Protein AF-A0A920IQQ5-F1 (afdb_monomer_lite)

Radius of gyration: 24.29 Å; chains: 1; bounding box: 47×30×98 Å

Secondary structure (DSSP, 8-state):
--SSSSSTTGGGS-----------EEPPPPPPP-----TT-EE-HHHHHHHHHHHHHHHTS----SS-EEEEEEHHHHHHHEE--EETTEEHHHHHHHHH-EEEEEEEEEEEEEETTEEEEEEEEEEEEEEETTT--EEEEETTB-EEEE-SS-STTS--EEEEEE-SHHHHHHHHHHHT-

Structure (mmCIF, N/CA/C/O backbone):
data_AF-A0A920IQQ5-F1
#
_entry.id   AF-A0A920IQQ5-F1
#
loop_
_atom_site.group_PDB
_atom_site.id
_atom_site.type_symbol
_atom_site.label_atom_id
_atom_site.label_alt_id
_atom_site.label_comp_id
_atom_site.label_asym_id
_atom_site.label_entity_id
_atom_site.label_seq_id
_atom_site.pdbx_PDB_ins_code
_atom_site.Cartn_x
_atom_site.Cartn_y
_atom_site.Cartn_z
_atom_site.occupancy
_atom_site.B_iso_or_equiv
_atom_site.auth_seq_id
_atom_site.auth_comp_id
_atom_site.auth_asym_id
_atom_site.auth_atom_id
_atom_site.pdbx_PDB_model_num
ATOM 1 N N . MET A 1 1 ? 26.901 -12.814 -69.564 1.00 45.19 1 MET A N 1
ATOM 2 C CA . MET A 1 1 ? 26.323 -13.239 -68.270 1.00 45.19 1 MET A CA 1
ATOM 3 C C . MET A 1 1 ? 27.306 -12.912 -67.139 1.00 45.19 1 MET A C 1
ATOM 5 O O . MET A 1 1 ? 28.022 -13.789 -66.690 1.00 45.19 1 MET A O 1
ATOM 9 N N . LYS A 1 2 ? 27.453 -11.632 -66.760 1.00 47.38 2 LYS A N 1
ATOM 10 C CA . LYS A 1 2 ? 28.416 -11.199 -65.716 1.00 47.38 2 LYS A CA 1
ATOM 11 C C . LYS A 1 2 ? 27.975 -9.972 -64.898 1.00 47.38 2 LYS A C 1
ATOM 13 O O . LYS A 1 2 ? 28.731 -9.512 -64.056 1.00 47.38 2 LYS A O 1
ATOM 18 N N . TYR A 1 3 ? 26.750 -9.480 -65.097 1.00 50.88 3 TYR A N 1
ATOM 19 C CA . TYR A 1 3 ? 26.236 -8.276 -64.422 1.00 50.88 3 TYR A CA 1
ATOM 20 C C . TYR A 1 3 ? 25.035 -8.537 -63.499 1.00 50.88 3 TYR A C 1
ATOM 22 O O . TYR A 1 3 ? 24.419 -7.598 -63.021 1.00 50.88 3 TYR A O 1
ATOM 30 N N . PHE A 1 4 ? 24.717 -9.803 -63.208 1.00 46.81 4 PHE A N 1
ATOM 31 C CA . PHE A 1 4 ? 23.560 -10.177 -62.379 1.00 46.81 4 PHE A CA 1
ATOM 32 C C . PHE A 1 4 ? 23.920 -10.667 -60.967 1.00 46.81 4 PHE A C 1
ATOM 34 O O . PHE A 1 4 ? 23.079 -11.239 -60.288 1.00 46.81 4 PHE A O 1
ATOM 41 N N . ILE A 1 5 ? 25.161 -10.455 -60.512 1.00 49.09 5 ILE A N 1
ATOM 42 C CA . ILE A 1 5 ? 25.615 -10.900 -59.177 1.00 49.09 5 ILE A CA 1
ATOM 43 C C . ILE A 1 5 ? 25.827 -9.720 -58.210 1.00 49.09 5 ILE A C 1
ATOM 45 O O . ILE A 1 5 ? 25.828 -9.911 -57.000 1.00 49.09 5 ILE A O 1
ATOM 49 N N . PHE A 1 6 ? 25.900 -8.477 -58.699 1.00 45.66 6 PHE A N 1
ATOM 50 C CA . PHE A 1 6 ? 26.182 -7.319 -57.836 1.00 45.66 6 PHE A CA 1
ATOM 51 C C . PHE A 1 6 ? 24.955 -6.660 -57.189 1.00 45.66 6 PHE A C 1
ATOM 53 O O . PHE A 1 6 ? 25.113 -5.910 -56.233 1.00 45.66 6 PHE A O 1
ATOM 60 N N . ILE A 1 7 ? 23.733 -6.956 -57.646 1.00 50.22 7 ILE A N 1
ATOM 61 C CA . ILE A 1 7 ? 22.515 -6.334 -57.088 1.00 50.22 7 ILE A CA 1
ATOM 62 C C . ILE A 1 7 ? 22.005 -7.093 -55.848 1.00 50.22 7 ILE A C 1
ATOM 64 O O . ILE A 1 7 ? 21.353 -6.505 -54.993 1.00 50.22 7 ILE A O 1
ATOM 68 N N . SER A 1 8 ? 22.374 -8.368 -55.672 1.00 47.28 8 SER A N 1
ATOM 69 C CA . SER A 1 8 ? 21.920 -9.174 -54.526 1.00 47.28 8 SER A CA 1
ATOM 70 C C . SER A 1 8 ? 22.650 -8.872 -53.209 1.00 47.28 8 SER A C 1
ATOM 72 O O . SER A 1 8 ? 22.178 -9.293 -52.159 1.00 47.28 8 SER A O 1
ATOM 74 N N . ILE A 1 9 ? 23.788 -8.168 -53.240 1.00 50.62 9 ILE A N 1
ATOM 75 C CA . ILE A 1 9 ? 24.597 -7.889 -52.036 1.00 50.62 9 ILE A CA 1
ATOM 76 C C . ILE A 1 9 ? 24.154 -6.582 -51.353 1.00 50.62 9 ILE A C 1
ATOM 78 O O . ILE A 1 9 ? 24.315 -6.426 -50.148 1.00 50.62 9 ILE A O 1
ATOM 82 N N . ILE A 1 10 ? 23.522 -5.661 -52.089 1.00 50.34 10 ILE A N 1
ATOM 83 C CA . ILE A 1 10 ? 23.121 -4.345 -51.561 1.00 50.34 10 ILE A CA 1
ATOM 84 C C . ILE A 1 10 ? 21.809 -4.418 -50.754 1.00 50.34 10 ILE A C 1
ATOM 86 O O . ILE A 1 10 ? 21.580 -3.586 -49.882 1.00 50.34 10 ILE A O 1
ATOM 90 N N . PHE A 1 11 ? 20.981 -5.448 -50.958 1.00 46.31 11 PHE A N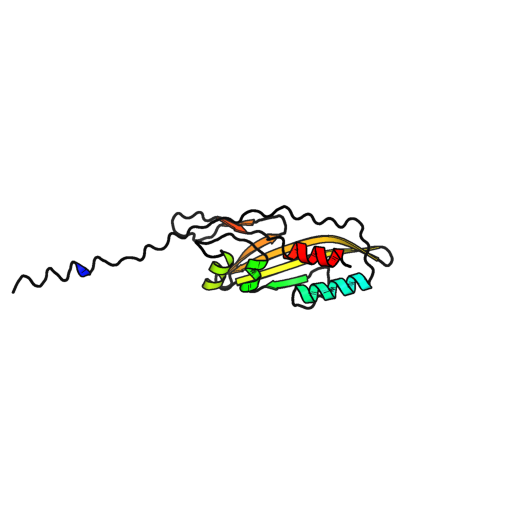 1
ATOM 91 C CA . PHE A 1 11 ? 19.718 -5.619 -50.223 1.00 46.31 11 PHE A CA 1
ATOM 92 C C . PHE A 1 11 ? 19.854 -6.273 -48.837 1.00 46.31 11 PHE A C 1
ATOM 94 O O . PHE A 1 11 ? 18.874 -6.312 -48.102 1.00 46.31 11 PHE A O 1
ATOM 101 N N . PHE A 1 12 ? 21.045 -6.741 -48.442 1.00 46.53 12 PHE A N 1
ATOM 102 C CA . PHE A 1 12 ? 21.274 -7.323 -47.108 1.00 46.53 12 PHE A CA 1
ATOM 103 C C . PHE A 1 12 ? 21.774 -6.322 -46.054 1.00 46.53 12 PHE A C 1
ATOM 105 O O . PHE A 1 12 ? 21.938 -6.702 -44.901 1.00 46.53 12 PHE A O 1
ATOM 112 N N . LEU A 1 13 ? 22.002 -5.053 -46.414 1.00 46.72 13 LEU A N 1
ATOM 113 C CA . LEU A 1 13 ? 22.558 -4.043 -45.497 1.00 46.72 13 LEU A CA 1
ATOM 114 C C . LEU A 1 13 ? 21.532 -3.027 -44.981 1.00 46.72 13 LEU A C 1
ATOM 116 O O . LEU A 1 13 ? 21.903 -2.063 -44.321 1.00 46.72 13 LEU A O 1
ATOM 120 N N . ILE A 1 14 ? 20.245 -3.247 -45.251 1.00 48.59 14 ILE A N 1
ATOM 121 C CA . ILE A 1 14 ? 19.155 -2.478 -44.642 1.00 48.59 14 ILE A CA 1
ATOM 122 C C . ILE A 1 14 ? 18.324 -3.426 -43.777 1.00 48.59 14 ILE A C 1
ATOM 124 O O . ILE A 1 14 ? 17.107 -3.523 -43.919 1.00 48.59 14 ILE A O 1
ATOM 128 N N . SER A 1 15 ? 18.967 -4.141 -42.849 1.00 40.41 15 SER A N 1
ATOM 129 C CA . SER A 1 15 ? 18.275 -4.323 -41.580 1.00 40.41 15 SER A CA 1
ATOM 130 C C . SER A 1 15 ? 18.264 -2.936 -40.947 1.00 40.41 15 SER A C 1
ATOM 132 O O . SER A 1 15 ? 19.255 -2.501 -40.366 1.00 40.41 15 SER A O 1
ATOM 134 N N . CYS A 1 16 ? 17.157 -2.207 -41.098 1.00 48.81 16 CYS A N 1
ATOM 135 C CA . CYS A 1 16 ? 16.750 -1.326 -40.015 1.00 48.81 16 CYS A CA 1
ATOM 136 C C . CYS A 1 16 ? 16.648 -2.247 -38.796 1.00 48.81 16 CYS A C 1
ATOM 138 O O . CYS A 1 16 ? 15.612 -2.874 -38.582 1.00 48.81 16 CYS A O 1
ATOM 140 N N . GLU A 1 17 ? 17.744 -2.402 -38.048 1.00 45.78 17 GLU A N 1
ATOM 141 C CA . GLU A 1 17 ? 17.613 -2.636 -36.622 1.00 45.78 17 GLU A CA 1
ATOM 142 C C . GLU A 1 17 ? 16.684 -1.513 -36.184 1.00 45.78 17 GLU A C 1
ATOM 144 O O . GLU A 1 17 ? 16.999 -0.333 -36.361 1.00 45.78 17 GLU A O 1
ATOM 149 N N . VAL A 1 18 ? 15.455 -1.879 -35.811 1.00 46.44 18 VAL A N 1
ATOM 150 C CA . VAL A 1 18 ? 14.558 -0.953 -35.133 1.00 46.44 18 VAL A CA 1
ATOM 151 C C . VAL A 1 18 ? 15.404 -0.471 -33.979 1.00 46.44 18 VAL A C 1
ATOM 153 O O . VAL A 1 18 ? 15.749 -1.295 -33.137 1.00 46.44 18 VAL A O 1
ATOM 156 N N . GLU A 1 19 ? 15.849 0.786 -34.045 1.00 48.12 19 GLU A N 1
ATOM 157 C CA . GLU A 1 19 ? 16.674 1.401 -33.016 1.00 48.12 19 GLU A CA 1
ATOM 158 C C . GLU A 1 19 ? 16.010 1.019 -31.701 1.00 48.12 19 GLU A C 1
ATOM 160 O O . GLU A 1 19 ? 14.858 1.406 -31.482 1.00 48.12 19 GLU A O 1
ATOM 165 N N . GLU A 1 20 ? 16.648 0.125 -30.926 1.00 50.66 20 GLU A N 1
ATOM 166 C CA . GLU A 1 20 ? 16.098 -0.322 -29.652 1.00 50.66 20 GLU A CA 1
ATOM 167 C C . GLU A 1 20 ? 15.814 0.968 -28.912 1.00 50.66 20 GLU A C 1
ATOM 169 O O . GLU A 1 20 ? 16.746 1.731 -28.640 1.00 50.66 20 GLU A O 1
ATOM 174 N N . SER A 1 21 ? 14.528 1.283 -28.723 1.00 56.12 21 SER A N 1
ATOM 175 C CA . SER A 1 21 ? 14.128 2.558 -28.149 1.00 56.12 21 SER A CA 1
ATOM 176 C C . SER A 1 21 ? 14.930 2.688 -26.872 1.00 56.12 21 SER A C 1
ATOM 178 O O . SER A 1 21 ? 14.771 1.836 -25.993 1.00 56.12 21 SER A O 1
ATOM 180 N N . LYS A 1 22 ? 15.851 3.659 -26.806 1.00 66.19 22 LYS A N 1
ATOM 181 C CA . LYS A 1 22 ? 16.682 3.851 -25.619 1.00 66.19 22 LYS A CA 1
ATOM 182 C C . LYS A 1 22 ? 15.711 3.947 -24.460 1.00 66.19 22 LYS A C 1
ATOM 184 O O . LYS A 1 22 ? 14.941 4.896 -24.402 1.00 66.19 22 LYS A O 1
ATOM 189 N N . ASN A 1 23 ? 15.662 2.915 -23.629 1.00 72.19 23 ASN A N 1
ATOM 190 C CA . ASN A 1 23 ? 14.710 2.843 -22.539 1.00 72.19 23 ASN A CA 1
ATOM 191 C C . ASN A 1 23 ? 15.101 3.945 -21.559 1.00 72.19 23 ASN A C 1
ATOM 193 O O . ASN A 1 23 ? 16.104 3.817 -20.866 1.00 72.19 23 ASN A O 1
ATOM 197 N N . VAL A 1 24 ? 14.360 5.053 -21.568 1.00 83.88 24 VAL A N 1
ATOM 198 C CA . VAL A 1 24 ? 14.630 6.205 -20.713 1.00 83.88 24 VAL A CA 1
ATOM 199 C C . VAL A 1 24 ? 13.757 6.098 -19.480 1.00 83.88 24 VAL A C 1
ATOM 201 O O . VAL A 1 24 ? 12.528 6.187 -19.547 1.00 83.88 24 VAL A O 1
ATOM 204 N N . TYR A 1 25 ? 14.403 5.946 -18.332 1.00 87.69 25 TYR A N 1
ATOM 205 C CA . TYR A 1 25 ? 13.722 6.005 -17.054 1.00 87.69 25 TYR A CA 1
ATOM 206 C C . TYR A 1 25 ? 13.506 7.452 -16.588 1.00 87.69 25 TYR A C 1
ATOM 208 O O . TYR A 1 25 ? 14.424 8.272 -16.585 1.00 87.69 25 TYR A O 1
ATOM 216 N N . LEU A 1 26 ? 12.286 7.747 -16.136 1.00 90.56 26 LEU A N 1
ATOM 217 C CA . LEU A 1 26 ? 11.921 9.017 -15.513 1.00 90.56 26 LEU A CA 1
ATOM 218 C C . LEU A 1 26 ? 11.501 8.778 -14.066 1.00 90.56 26 LEU A C 1
ATOM 220 O O . LEU A 1 26 ? 10.549 8.043 -13.806 1.00 90.56 26 LEU A O 1
ATOM 224 N N . GLU A 1 27 ? 12.187 9.427 -13.128 1.00 91.69 27 GLU A N 1
ATOM 225 C CA . GLU A 1 27 ? 11.886 9.305 -11.702 1.00 91.69 27 GLU A CA 1
ATOM 226 C C . GLU A 1 27 ? 10.506 9.874 -11.331 1.00 91.69 27 GLU A C 1
ATOM 228 O O . GLU A 1 27 ? 10.066 10.883 -11.897 1.00 91.69 27 GLU A O 1
ATOM 233 N N . PRO A 1 28 ? 9.817 9.263 -10.347 1.00 93.62 28 PRO A N 1
ATOM 234 C CA . PRO A 1 28 ? 8.570 9.798 -9.829 1.00 93.62 28 PRO A CA 1
ATOM 235 C C . PRO A 1 28 ? 8.804 11.123 -9.104 1.00 93.62 28 PRO A C 1
ATOM 237 O O . PRO A 1 28 ? 9.828 11.343 -8.453 1.00 93.62 28 PRO A O 1
ATOM 240 N N . LYS A 1 29 ? 7.801 12.001 -9.140 1.00 89.56 29 LYS A N 1
ATOM 241 C CA . LYS A 1 29 ? 7.813 13.214 -8.317 1.00 89.56 29 LYS A CA 1
ATOM 242 C C . LYS A 1 29 ? 7.411 12.852 -6.895 1.00 89.56 29 LYS A C 1
ATOM 244 O O . LYS A 1 29 ? 6.367 12.239 -6.684 1.00 89.56 29 LYS A O 1
ATOM 249 N N . ALA A 1 30 ? 8.219 13.266 -5.922 1.00 82.31 30 ALA A N 1
ATOM 250 C CA . ALA A 1 30 ? 7.895 13.047 -4.521 1.00 82.31 30 ALA A CA 1
ATOM 251 C C . ALA A 1 30 ? 6.541 13.702 -4.175 1.00 82.31 30 ALA A C 1
ATOM 253 O O . ALA A 1 30 ? 6.360 14.896 -4.438 1.00 82.31 30 ALA A O 1
ATOM 254 N N . PRO A 1 31 ? 5.587 12.953 -3.601 1.00 79.81 31 PRO A N 1
ATOM 255 C CA . PRO A 1 31 ? 4.332 13.517 -3.145 1.00 79.81 31 PRO A CA 1
ATOM 256 C C . PRO A 1 31 ? 4.582 14.386 -1.908 1.00 79.81 31 PRO A C 1
ATOM 258 O O . PRO A 1 31 ? 5.612 14.240 -1.238 1.00 79.81 31 PRO A O 1
ATOM 261 N N . PRO A 1 32 ? 3.634 15.272 -1.561 1.00 83.94 32 PRO A N 1
ATOM 262 C CA . PRO A 1 32 ? 3.696 15.985 -0.294 1.00 83.94 32 PRO A CA 1
ATOM 263 C C . PRO A 1 32 ? 3.780 14.996 0.873 1.00 83.94 32 PRO A C 1
ATOM 265 O O . PRO A 1 32 ? 3.201 13.907 0.827 1.00 83.94 32 PRO A O 1
ATOM 268 N N . PHE A 1 33 ? 4.495 15.395 1.926 1.00 86.19 33 PHE A N 1
ATOM 269 C CA . PHE A 1 33 ? 4.579 14.618 3.158 1.00 86.19 33 PHE A CA 1
ATOM 270 C C . PHE A 1 33 ? 3.170 14.347 3.697 1.00 86.19 33 PHE A C 1
ATOM 272 O O . PHE A 1 33 ? 2.380 15.272 3.889 1.00 86.19 33 PHE A O 1
ATOM 279 N N . PHE A 1 34 ? 2.855 13.078 3.934 1.00 86.88 34 PHE A N 1
ATOM 280 C CA . PHE A 1 34 ? 1.582 12.674 4.502 1.00 86.88 34 PHE A CA 1
ATOM 281 C C . PHE A 1 34 ? 1.623 12.811 6.019 1.00 86.88 34 PHE A C 1
ATOM 283 O O . PHE A 1 34 ? 2.265 12.012 6.704 1.00 86.88 34 PHE A O 1
ATOM 290 N N . ASP A 1 35 ? 0.931 13.815 6.546 1.00 83.38 35 ASP A N 1
ATOM 291 C CA . ASP A 1 35 ? 0.811 14.003 7.985 1.00 83.38 35 ASP A CA 1
ATOM 292 C C . ASP A 1 35 ? -0.422 13.275 8.533 1.00 83.38 35 ASP A C 1
ATOM 294 O O . ASP A 1 35 ? -1.565 13.556 8.165 1.00 83.38 35 ASP A O 1
ATOM 298 N N . TYR A 1 36 ? -0.183 12.320 9.427 1.00 74.38 36 TYR A N 1
ATOM 299 C CA . TYR A 1 36 ? -1.229 11.570 10.106 1.00 74.38 36 TYR A CA 1
ATOM 300 C C . TYR A 1 36 ? -1.439 12.165 11.502 1.00 74.38 36 TYR A C 1
ATOM 302 O O . TYR A 1 36 ? -0.844 11.711 12.480 1.00 74.38 36 TYR A O 1
ATOM 310 N N . VAL A 1 37 ? -2.290 13.187 11.617 1.00 66.81 37 VAL A N 1
ATOM 311 C CA . VAL A 1 37 ? -2.626 13.782 12.922 1.00 66.81 37 VAL A CA 1
ATOM 312 C C . VAL A 1 37 ? -4.027 13.369 13.354 1.00 66.81 37 VAL A C 1
ATOM 314 O O . VAL A 1 37 ? -5.023 13.898 12.874 1.00 66.81 37 VAL A O 1
ATOM 317 N N . GLN A 1 38 ? -4.101 12.463 14.332 1.00 66.69 38 GLN A N 1
ATOM 318 C CA . GLN A 1 38 ? -5.329 12.135 15.070 1.00 66.69 38 GLN A CA 1
ATOM 319 C C . GLN A 1 38 ? -5.079 12.122 16.580 1.00 66.69 38 GLN A C 1
ATOM 321 O O . GLN A 1 38 ? -5.279 11.121 17.267 1.00 66.69 38 GLN A O 1
ATOM 326 N N . LYS A 1 39 ? -4.580 13.235 17.124 1.00 66.75 39 LYS A N 1
ATOM 327 C CA . LYS A 1 39 ? -4.212 13.291 18.544 1.00 66.75 39 LYS A CA 1
ATOM 328 C C . LYS A 1 39 ? -5.438 13.097 19.441 1.00 66.75 39 LYS A C 1
ATOM 330 O O . LYS A 1 39 ? -6.379 13.882 19.395 1.00 66.75 39 LYS A O 1
ATOM 335 N N . ASN A 1 40 ? -5.367 12.079 20.300 1.00 70.38 40 ASN A N 1
ATOM 336 C CA . ASN A 1 40 ? -6.295 11.806 21.402 1.00 70.38 40 ASN A CA 1
ATOM 337 C C . ASN A 1 40 ? -7.762 11.545 21.008 1.00 70.38 40 ASN A C 1
ATOM 339 O O . ASN A 1 40 ? -8.633 11.606 21.880 1.00 70.38 40 ASN A O 1
ATOM 343 N N . LYS A 1 41 ? -8.060 11.225 19.738 1.00 86.50 41 LYS A N 1
ATOM 344 C CA . LYS A 1 41 ? -9.414 10.787 19.366 1.00 86.50 41 LYS A CA 1
ATOM 345 C C . LYS A 1 41 ? -9.682 9.421 20.008 1.00 86.50 41 LYS A C 1
ATOM 347 O O . LYS A 1 41 ? -8.864 8.504 19.926 1.00 86.50 41 LYS A O 1
ATOM 352 N N . ARG A 1 42 ? -10.815 9.323 20.703 1.00 90.31 42 ARG A N 1
ATOM 353 C CA . ARG A 1 42 ? -11.279 8.111 21.384 1.00 90.31 42 ARG A CA 1
ATOM 354 C C . ARG A 1 42 ? -12.377 7.477 20.549 1.00 90.31 42 ARG A C 1
ATOM 356 O O . ARG A 1 42 ? -13.294 8.169 20.124 1.00 90.31 42 ARG A O 1
ATOM 363 N N . TYR A 1 43 ? -12.280 6.173 20.359 1.00 91.50 43 TYR A N 1
ATOM 364 C CA . TYR A 1 43 ? -13.204 5.380 19.565 1.00 91.50 43 TYR A CA 1
ATOM 365 C C . TYR A 1 43 ? -13.927 4.389 20.469 1.00 91.50 43 TYR A C 1
ATOM 367 O O . TYR A 1 43 ? -13.297 3.734 21.302 1.00 91.50 43 TYR A O 1
ATOM 375 N N . THR A 1 44 ? -15.242 4.269 20.314 1.00 94.81 44 THR A N 1
ATOM 376 C CA . THR A 1 44 ? -16.014 3.224 20.994 1.00 94.81 44 THR A CA 1
ATOM 377 C C . THR A 1 44 ? -15.752 1.871 20.331 1.00 94.81 44 THR A C 1
ATOM 379 O O . THR A 1 44 ? -15.141 1.793 19.262 1.00 94.81 44 THR A O 1
ATOM 382 N N . LYS A 1 45 ? -16.231 0.783 20.941 1.00 93.44 45 LYS A N 1
ATOM 383 C CA . LYS A 1 45 ? -16.194 -0.539 20.304 1.00 93.44 45 LYS A CA 1
ATOM 384 C C . LYS A 1 45 ? -16.934 -0.543 18.958 1.00 93.44 45 LYS A C 1
ATOM 386 O O . LYS A 1 45 ? -16.380 -1.034 17.982 1.00 93.44 45 LYS A O 1
ATOM 391 N N . ASP A 1 46 ? -18.103 0.091 18.890 1.00 94.94 46 ASP A N 1
ATOM 392 C CA . ASP A 1 46 ? -18.892 0.189 17.656 1.00 94.94 46 ASP A CA 1
ATOM 393 C C . ASP A 1 46 ? -18.135 0.959 16.562 1.00 94.94 46 ASP A C 1
ATOM 395 O O . ASP A 1 46 ? -18.119 0.535 15.410 1.00 94.94 46 ASP A O 1
ATOM 399 N N . SER A 1 47 ? -17.417 2.037 16.909 1.00 94.50 47 SER A N 1
ATOM 400 C CA . SER A 1 47 ? -16.541 2.739 15.957 1.00 94.50 47 SER A CA 1
ATOM 401 C C . SER A 1 47 ? -15.410 1.840 15.444 1.00 94.50 47 SER A C 1
ATOM 403 O O . SER A 1 47 ? -15.047 1.919 14.272 1.00 94.50 47 SER A O 1
ATOM 405 N N . ILE A 1 48 ? -14.846 0.972 16.292 1.00 94.31 48 ILE A N 1
ATOM 406 C CA . ILE A 1 48 ? -13.819 0.002 15.881 1.00 94.31 48 ILE A CA 1
ATOM 407 C C . ILE A 1 48 ? -14.399 -1.071 14.953 1.00 94.31 48 ILE A C 1
ATOM 409 O O . ILE A 1 48 ? -13.750 -1.442 13.972 1.00 94.31 48 ILE A O 1
ATOM 413 N N . ASP A 1 49 ? -15.611 -1.548 15.214 1.00 94.94 49 ASP A N 1
ATOM 414 C CA . ASP A 1 49 ? -16.273 -2.522 14.347 1.00 94.94 49 ASP A CA 1
ATOM 415 C C . ASP A 1 49 ? -16.666 -1.882 12.998 1.00 94.94 49 ASP A C 1
ATOM 417 O O . ASP A 1 49 ? -16.404 -2.458 11.939 1.00 94.94 49 ASP A O 1
ATOM 421 N N . ASN A 1 50 ? -17.135 -0.630 13.004 1.00 96.06 50 ASN A N 1
ATOM 422 C CA . ASN A 1 50 ? -17.368 0.162 11.791 1.00 96.06 50 ASN A CA 1
ATOM 423 C C . ASN A 1 50 ? -16.076 0.424 11.004 1.00 96.06 50 ASN A C 1
ATOM 425 O O . ASN A 1 50 ? -16.080 0.393 9.771 1.00 96.06 50 ASN A O 1
ATOM 429 N N . LEU A 1 51 ? -14.950 0.665 11.685 1.00 95.19 51 LEU A N 1
ATOM 430 C CA . LEU A 1 51 ? -13.643 0.805 11.040 1.00 95.19 51 LEU A CA 1
ATOM 431 C C . LEU A 1 51 ? -13.275 -0.471 10.282 1.00 95.19 51 LEU A C 1
ATOM 433 O O . LEU A 1 51 ? -12.894 -0.398 9.117 1.00 95.19 51 LEU A O 1
ATOM 437 N N . LYS A 1 52 ? -13.415 -1.639 10.917 1.00 96.00 52 LYS A N 1
ATOM 438 C CA . LYS A 1 52 ? -13.138 -2.936 10.285 1.00 96.00 52 LYS A CA 1
ATOM 439 C C . LYS A 1 52 ? -14.001 -3.169 9.047 1.00 96.00 52 LYS A C 1
ATOM 441 O O . LYS A 1 52 ? -13.473 -3.573 8.013 1.00 96.00 52 LYS A O 1
ATOM 446 N N . GLN A 1 53 ? -15.297 -2.864 9.116 1.00 97.06 53 GLN A N 1
ATOM 447 C CA . GLN A 1 53 ? -16.203 -2.989 7.968 1.00 97.06 53 GLN A CA 1
ATOM 448 C C . GLN A 1 53 ? -15.797 -2.062 6.814 1.00 97.06 53 GLN A C 1
ATOM 450 O O . GLN A 1 53 ? -15.625 -2.521 5.686 1.00 97.06 53 GLN A O 1
ATOM 455 N N . ASN A 1 54 ? -15.558 -0.777 7.094 1.00 97.19 54 ASN A N 1
ATOM 456 C CA . ASN A 1 54 ? -15.140 0.188 6.073 1.00 97.19 54 ASN A CA 1
ATOM 457 C C . ASN A 1 54 ? -13.780 -0.161 5.453 1.00 97.19 54 ASN A C 1
ATOM 459 O O . ASN A 1 54 ? -13.597 -0.022 4.244 1.00 97.19 54 ASN A O 1
ATOM 463 N N . LEU A 1 55 ? -12.828 -0.647 6.256 1.00 96.31 55 LEU A N 1
ATOM 464 C CA . LEU A 1 55 ? -11.553 -1.149 5.745 1.00 96.31 55 LEU A CA 1
ATOM 465 C C . LEU A 1 55 ? -11.748 -2.400 4.889 1.00 96.31 55 LEU A C 1
ATOM 467 O O . LEU A 1 55 ? -11.096 -2.516 3.857 1.00 96.31 55 LEU A O 1
ATOM 471 N N . SER A 1 56 ? -12.664 -3.293 5.264 1.00 96.75 56 SER A N 1
ATOM 472 C CA . SER A 1 56 ? -12.941 -4.492 4.470 1.00 96.75 56 SER A CA 1
ATOM 473 C C . SER A 1 56 ? -13.461 -4.139 3.077 1.00 96.75 56 SER A C 1
ATOM 475 O O . SER A 1 56 ? -13.008 -4.695 2.079 1.00 96.75 56 SER A O 1
ATOM 477 N N . ILE A 1 57 ? -14.353 -3.146 3.001 1.00 96.56 57 ILE A N 1
ATOM 478 C CA . ILE A 1 57 ? -14.876 -2.610 1.737 1.00 96.56 57 ILE A CA 1
ATOM 479 C C . ILE A 1 57 ? -13.759 -1.937 0.931 1.00 96.56 57 ILE A C 1
ATOM 481 O O . ILE A 1 57 ? -13.600 -2.222 -0.254 1.00 96.56 57 ILE A O 1
ATOM 485 N N . LEU A 1 58 ? -12.964 -1.067 1.565 1.00 94.81 58 LEU A N 1
ATOM 486 C CA . LEU A 1 58 ? -11.871 -0.344 0.906 1.00 94.81 58 LEU A CA 1
ATOM 487 C C . LEU A 1 58 ? -10.821 -1.289 0.306 1.00 94.81 58 LEU A C 1
ATOM 489 O O . LEU A 1 58 ? -10.310 -1.026 -0.782 1.00 94.81 58 LEU A O 1
ATOM 493 N N . LEU A 1 59 ? -10.469 -2.347 1.036 1.00 93.69 59 LEU A N 1
ATOM 494 C CA . LEU A 1 59 ? -9.412 -3.284 0.658 1.00 93.69 59 LEU A CA 1
ATOM 495 C C . LEU A 1 59 ? -9.932 -4.444 -0.201 1.00 93.69 59 LEU A C 1
ATOM 497 O O . LEU A 1 59 ? -9.133 -5.127 -0.836 1.00 93.69 59 LEU A O 1
ATOM 501 N N . GLY A 1 60 ? -11.250 -4.663 -0.240 1.00 93.06 60 GLY A N 1
ATOM 502 C CA . GLY A 1 60 ? -11.861 -5.805 -0.921 1.00 93.06 60 GLY A CA 1
ATOM 503 C C . GLY A 1 60 ? -11.522 -7.150 -0.270 1.00 93.06 60 GLY A C 1
ATOM 504 O O . GLY A 1 60 ? -11.507 -8.167 -0.956 1.00 93.06 60 GLY A O 1
ATOM 505 N N . ALA A 1 61 ? -11.213 -7.155 1.029 1.00 92.38 61 ALA A N 1
ATOM 506 C CA . ALA A 1 61 ? -10.837 -8.337 1.800 1.00 92.38 61 ALA A CA 1
ATOM 507 C C . ALA A 1 61 ? -11.312 -8.203 3.248 1.00 92.38 61 ALA A C 1
ATOM 509 O O . ALA A 1 61 ? -11.379 -7.097 3.774 1.00 92.38 61 ALA A O 1
ATOM 510 N N . GLU A 1 62 ? -11.629 -9.314 3.908 1.00 94.38 62 GLU A N 1
ATOM 511 C CA . GLU A 1 62 ? -12.125 -9.288 5.285 1.00 94.38 62 GLU A CA 1
ATOM 512 C C . GLU A 1 62 ? -11.062 -8.776 6.273 1.00 94.38 62 GLU A C 1
ATOM 514 O O . GLU A 1 62 ? -9.952 -9.304 6.359 1.00 94.38 62 GLU A O 1
ATOM 519 N N . VAL A 1 63 ? -11.420 -7.759 7.061 1.00 94.69 63 VAL A N 1
ATOM 520 C CA . VAL A 1 63 ? -10.579 -7.190 8.121 1.00 94.69 63 VAL A CA 1
ATOM 521 C C . VAL A 1 63 ? -11.150 -7.563 9.485 1.00 94.69 63 VAL A C 1
ATOM 523 O O . VAL A 1 63 ? -12.037 -6.902 10.019 1.00 94.69 63 VAL A O 1
ATOM 526 N N . THR A 1 64 ? -10.601 -8.608 10.098 1.00 91.06 64 THR A N 1
ATOM 527 C CA . THR A 1 64 ? -11.006 -9.059 11.443 1.00 91.06 64 THR A CA 1
ATOM 528 C C . THR A 1 64 ? -10.158 -8.434 12.555 1.00 91.06 64 THR A C 1
ATOM 530 O O . THR A 1 64 ? -10.647 -8.174 13.664 1.00 91.06 64 THR A O 1
ATOM 533 N N . ASN A 1 65 ? -8.893 -8.134 12.250 1.00 89.94 65 ASN A N 1
ATOM 534 C CA . ASN A 1 65 ? -7.895 -7.598 13.168 1.00 89.94 65 ASN A CA 1
ATOM 535 C C . ASN A 1 65 ? -7.276 -6.314 12.602 1.00 89.94 65 ASN A C 1
ATOM 537 O O . ASN A 1 65 ? -6.912 -6.256 11.437 1.00 89.94 65 ASN A O 1
ATOM 541 N N . LEU A 1 66 ? -7.129 -5.291 13.445 1.00 91.25 66 LEU A N 1
ATOM 542 C CA . LEU A 1 66 ? -6.533 -4.005 13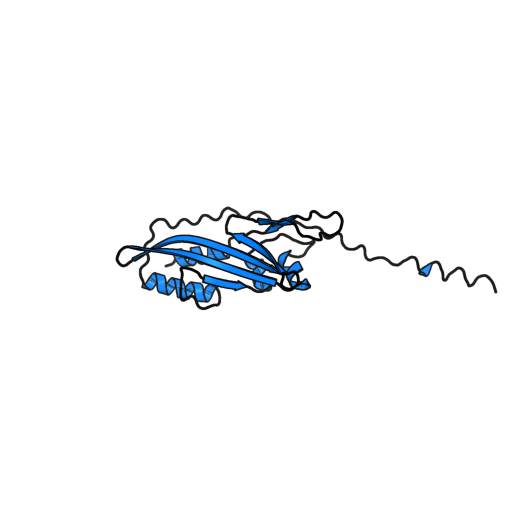.070 1.00 91.25 66 LEU A CA 1
ATOM 543 C C . LEU A 1 66 ? -5.033 -3.913 13.399 1.00 91.25 66 LEU A C 1
ATOM 545 O O . LEU A 1 66 ? -4.365 -2.980 12.963 1.00 91.25 66 LEU A O 1
ATOM 549 N N . ARG A 1 67 ? -4.481 -4.847 14.185 1.00 90.62 67 ARG A N 1
ATOM 550 C CA . ARG A 1 67 ? -3.053 -4.815 14.550 1.00 90.62 67 ARG A CA 1
ATOM 551 C C . ARG A 1 67 ? -2.142 -5.086 13.359 1.00 90.62 67 ARG A C 1
ATOM 553 O O . ARG A 1 67 ? -1.070 -4.498 13.287 1.00 90.62 67 ARG A O 1
ATOM 560 N N . GLU A 1 68 ? -2.582 -5.958 12.461 1.00 91.62 68 GLU A N 1
ATOM 561 C CA . GLU A 1 68 ? -1.902 -6.255 11.209 1.00 91.62 68 GLU A CA 1
ATOM 562 C C . GLU A 1 68 ? -2.946 -6.652 10.169 1.00 91.62 68 GLU A C 1
ATOM 564 O O . GLU A 1 68 ? -3.661 -7.641 10.334 1.00 91.62 68 GLU A O 1
ATOM 569 N N . ILE A 1 69 ? -3.042 -5.851 9.113 1.00 94.62 69 ILE A N 1
ATOM 570 C CA . ILE A 1 69 ? -3.876 -6.117 7.945 1.00 94.62 69 ILE A CA 1
ATOM 571 C C . ILE A 1 69 ? -2.933 -6.292 6.771 1.00 94.62 69 ILE A C 1
ATOM 573 O O . ILE A 1 69 ? -2.161 -5.384 6.461 1.00 94.62 69 ILE A O 1
ATOM 577 N N . LYS A 1 70 ? -3.007 -7.446 6.118 1.00 95.25 70 LYS A N 1
ATOM 578 C CA . LYS A 1 70 ? -2.170 -7.789 4.976 1.00 95.25 70 LYS A CA 1
ATOM 579 C C . LYS A 1 70 ? -3.045 -8.024 3.752 1.00 95.25 70 LYS A C 1
ATOM 581 O O . LYS A 1 70 ? -3.951 -8.849 3.803 1.00 95.25 70 LYS A O 1
ATOM 586 N N . ILE A 1 71 ? -2.761 -7.313 2.667 1.00 95.19 71 ILE A N 1
ATOM 587 C CA . ILE A 1 71 ? -3.498 -7.412 1.404 1.00 95.19 71 ILE A CA 1
ATOM 588 C C . ILE A 1 71 ? -2.533 -7.395 0.221 1.00 95.19 71 ILE A C 1
ATOM 590 O O . ILE A 1 71 ? -1.482 -6.762 0.293 1.00 95.19 71 ILE A O 1
ATOM 594 N N . ASN A 1 72 ? -2.907 -8.069 -0.863 1.00 95.25 72 ASN A N 1
ATOM 595 C CA . ASN A 1 72 ? -2.203 -8.005 -2.137 1.00 95.25 72 ASN A CA 1
ATOM 596 C C . ASN A 1 72 ? -3.079 -7.281 -3.163 1.00 95.25 72 ASN A C 1
ATOM 598 O O . ASN A 1 72 ? -4.267 -7.578 -3.290 1.00 95.25 72 ASN A O 1
ATOM 602 N N . PHE A 1 73 ? -2.482 -6.344 -3.888 1.00 93.31 73 PHE A N 1
ATOM 603 C CA . PHE A 1 73 ? -3.072 -5.695 -5.048 1.00 93.31 73 PHE A CA 1
ATOM 604 C C . PHE A 1 73 ? -2.362 -6.179 -6.310 1.00 93.31 73 PHE A C 1
ATOM 606 O O . PHE A 1 73 ? -1.137 -6.121 -6.385 1.00 93.31 73 PHE A O 1
ATOM 613 N N . ASP A 1 74 ? -3.131 -6.622 -7.297 1.00 88.31 74 ASP A N 1
ATOM 614 C CA . ASP A 1 74 ? -2.609 -7.016 -8.607 1.00 88.31 74 ASP A CA 1
ATOM 615 C C . ASP A 1 74 ? -2.610 -5.835 -9.589 1.00 88.31 74 ASP A C 1
ATOM 617 O O . ASP A 1 74 ? -3.313 -4.841 -9.370 1.00 88.31 74 ASP A O 1
ATOM 621 N N . ASN A 1 75 ? -1.823 -5.981 -10.662 1.00 73.19 75 ASN A N 1
ATOM 622 C CA . ASN A 1 75 ? -1.553 -5.039 -11.757 1.00 73.19 75 ASN A CA 1
ATOM 623 C C . ASN A 1 75 ? -2.329 -3.708 -11.715 1.00 73.19 75 ASN A C 1
ATOM 625 O O . ASN A 1 75 ? -1.816 -2.721 -11.190 1.00 73.19 75 ASN A O 1
ATOM 629 N N . ALA A 1 76 ? -3.583 -3.688 -12.194 1.00 72.44 76 ALA A N 1
ATOM 630 C CA . ALA A 1 76 ? -4.365 -2.461 -12.393 1.00 72.44 76 ALA A CA 1
ATOM 631 C C . ALA A 1 76 ? -4.514 -1.591 -11.132 1.00 72.44 76 ALA A C 1
ATOM 633 O O . ALA A 1 76 ? -4.773 -0.397 -11.229 1.00 72.44 76 ALA A O 1
ATOM 634 N N . LYS A 1 77 ? -4.360 -2.180 -9.944 1.00 87.00 77 LYS A N 1
ATOM 635 C CA . LYS A 1 77 ? -4.444 -1.474 -8.665 1.00 87.00 77 LYS A CA 1
ATOM 636 C C . LYS A 1 77 ? -3.080 -1.025 -8.139 1.00 87.00 77 LYS A C 1
ATOM 638 O O . LYS A 1 77 ? -3.031 -0.169 -7.266 1.00 87.00 77 LYS A O 1
ATOM 643 N N . ILE A 1 78 ? -1.965 -1.574 -8.620 1.00 93.12 78 ILE A N 1
ATOM 644 C CA . ILE A 1 78 ? -0.620 -1.238 -8.122 1.00 93.12 78 ILE A CA 1
ATOM 645 C C . ILE A 1 78 ? -0.309 0.230 -8.412 1.00 93.12 78 ILE A C 1
ATOM 647 O O . ILE A 1 78 ? 0.039 0.983 -7.496 1.00 93.12 78 ILE A O 1
ATOM 651 N N . ALA A 1 79 ? -0.497 0.647 -9.666 1.00 93.94 79 ALA A N 1
ATOM 652 C CA . ALA A 1 79 ? -0.265 2.018 -10.103 1.00 93.94 79 ALA A CA 1
ATOM 653 C C . ALA A 1 79 ? -1.165 3.038 -9.384 1.00 93.94 79 ALA A C 1
ATOM 655 O O . ALA A 1 79 ? -0.793 4.207 -9.286 1.00 93.94 79 ALA A O 1
ATOM 656 N N . ASP A 1 80 ? -2.305 2.631 -8.820 1.00 94.19 80 ASP A N 1
ATOM 657 C CA . ASP A 1 80 ? -3.157 3.520 -8.021 1.00 94.19 80 ASP A CA 1
ATOM 658 C C . ASP A 1 80 ? -2.524 3.891 -6.675 1.00 94.19 80 ASP A C 1
ATOM 660 O O . ASP A 1 80 ? -2.812 4.955 -6.128 1.00 94.19 80 ASP A O 1
ATOM 664 N N . TYR A 1 81 ? -1.671 3.035 -6.112 1.00 94.88 81 TYR A N 1
ATOM 665 C CA . TYR A 1 81 ? -1.163 3.213 -4.750 1.00 94.88 81 TYR A CA 1
ATOM 666 C C . TYR A 1 81 ? 0.290 3.660 -4.693 1.00 94.88 81 TYR A C 1
ATOM 668 O O . TYR A 1 81 ? 0.672 4.351 -3.745 1.00 94.88 81 TYR A O 1
ATOM 676 N N . ILE A 1 82 ? 1.099 3.289 -5.682 1.00 95.19 82 ILE A N 1
ATOM 677 C CA . ILE A 1 82 ? 2.535 3.567 -5.680 1.00 95.19 82 ILE A CA 1
ATOM 678 C C . ILE A 1 82 ? 2.968 4.236 -6.980 1.00 95.19 82 ILE A C 1
ATOM 680 O O . ILE A 1 82 ? 2.338 4.081 -8.024 1.00 95.19 82 ILE A O 1
ATOM 684 N N . ASP A 1 83 ? 4.041 5.014 -6.904 1.00 95.00 83 ASP A N 1
ATOM 685 C CA . ASP A 1 83 ? 4.700 5.607 -8.059 1.00 95.00 83 ASP A CA 1
ATOM 686 C C . ASP A 1 83 ? 6.157 5.158 -8.074 1.00 95.00 83 ASP A C 1
ATOM 688 O O . ASP A 1 83 ? 6.895 5.407 -7.119 1.00 95.00 83 ASP A O 1
ATOM 692 N N . CYS A 1 84 ? 6.544 4.474 -9.145 1.00 93.62 84 CYS A N 1
ATOM 693 C CA . CYS A 1 84 ? 7.924 4.075 -9.392 1.00 93.62 84 CYS A CA 1
ATOM 694 C C . CYS A 1 84 ? 8.516 4.786 -10.611 1.00 93.62 84 CYS A C 1
ATOM 696 O O . CYS A 1 84 ? 9.507 4.321 -11.163 1.00 93.62 84 CYS A O 1
ATOM 698 N N . GLY A 1 85 ? 7.888 5.876 -11.060 1.00 93.25 85 GLY A N 1
ATOM 699 C CA . GLY A 1 85 ? 8.294 6.599 -12.251 1.00 93.25 85 GLY A CA 1
ATOM 700 C C . GLY A 1 85 ? 7.749 5.972 -13.529 1.00 93.25 85 GLY A C 1
ATOM 701 O O . GLY A 1 85 ? 6.724 5.282 -13.536 1.00 93.25 85 GLY A O 1
ATOM 702 N N . ARG A 1 86 ? 8.438 6.239 -14.636 1.00 92.44 86 ARG A N 1
ATOM 703 C CA . ARG A 1 86 ? 8.052 5.786 -15.976 1.00 92.44 86 ARG A CA 1
ATOM 704 C C . ARG A 1 86 ? 9.236 5.162 -16.696 1.00 92.44 86 ARG A C 1
ATOM 706 O O . ARG A 1 86 ? 10.371 5.582 -16.490 1.00 92.44 86 ARG A O 1
ATOM 713 N N . MET A 1 87 ? 8.952 4.176 -17.537 1.00 88.44 87 MET A N 1
ATOM 714 C CA . MET A 1 87 ? 9.871 3.695 -18.561 1.00 88.44 87 MET A CA 1
ATOM 715 C C . MET A 1 87 ? 9.349 4.183 -19.909 1.00 88.44 87 MET A C 1
ATOM 717 O O . MET A 1 87 ? 8.286 3.742 -20.346 1.00 88.44 87 MET A O 1
ATOM 721 N N . ASN A 1 88 ? 10.055 5.117 -20.546 1.00 87.25 88 ASN A N 1
ATOM 722 C CA . ASN A 1 88 ? 9.547 5.854 -21.704 1.00 87.25 88 ASN A CA 1
ATOM 723 C C . ASN A 1 88 ? 8.163 6.474 -21.386 1.00 87.25 88 ASN A C 1
ATOM 725 O O . ASN A 1 88 ? 8.004 7.223 -20.415 1.00 87.25 88 ASN A O 1
ATOM 729 N N . ASP A 1 89 ? 7.141 6.112 -22.165 1.00 88.19 89 ASP A N 1
ATOM 730 C CA . ASP A 1 89 ? 5.761 6.574 -22.009 1.00 88.19 89 ASP A CA 1
ATOM 731 C C . ASP A 1 89 ? 4.875 5.648 -21.156 1.00 88.19 89 ASP A C 1
ATOM 733 O O . ASP A 1 89 ? 3.673 5.892 -21.006 1.00 88.19 89 ASP A O 1
ATOM 737 N N . GLU A 1 90 ? 5.450 4.620 -20.539 1.00 89.94 90 GLU A N 1
ATOM 738 C CA . GLU A 1 90 ? 4.733 3.636 -19.730 1.00 89.94 90 GLU A CA 1
ATOM 739 C C . GLU A 1 90 ? 5.005 3.833 -18.234 1.00 89.94 90 GLU A C 1
ATOM 741 O O . GLU A 1 90 ? 6.112 4.186 -17.825 1.00 89.94 90 GLU A O 1
ATOM 746 N N . ILE A 1 91 ? 3.994 3.620 -17.387 1.00 92.50 91 ILE A N 1
ATOM 747 C CA . ILE A 1 91 ? 4.180 3.615 -15.930 1.00 92.50 91 ILE A CA 1
ATOM 748 C C . ILE A 1 91 ? 5.095 2.443 -15.574 1.00 92.50 91 ILE A C 1
ATOM 750 O O . ILE A 1 91 ? 4.890 1.324 -16.029 1.00 92.50 91 ILE A O 1
ATOM 754 N N . TYR A 1 92 ? 6.108 2.688 -14.744 1.00 91.38 92 TYR A N 1
ATOM 755 C CA . TYR A 1 92 ? 7.174 1.710 -14.537 1.00 91.38 92 TYR A CA 1
ATOM 756 C C . TYR A 1 92 ? 6.675 0.377 -13.954 1.00 91.38 92 TYR A C 1
ATOM 758 O O . TYR A 1 92 ? 7.141 -0.686 -14.351 1.00 91.38 92 TYR A O 1
ATOM 766 N N . VAL A 1 93 ? 5.718 0.413 -13.020 1.00 92.12 93 VAL A N 1
ATOM 767 C CA . VAL A 1 93 ? 5.144 -0.818 -12.446 1.00 92.12 93 VAL A CA 1
ATOM 768 C C . VAL A 1 93 ? 4.315 -1.602 -13.462 1.00 92.12 93 VAL A C 1
ATOM 770 O O . VAL A 1 93 ? 4.391 -2.826 -13.452 1.00 92.12 93 VAL A O 1
ATOM 773 N N . ASP A 1 94 ? 3.626 -0.921 -14.379 1.00 92.50 94 ASP A N 1
ATOM 774 C CA . ASP A 1 94 ? 2.860 -1.553 -15.461 1.00 92.50 94 ASP A CA 1
ATOM 775 C C . ASP A 1 94 ? 3.812 -2.191 -16.484 1.00 92.50 94 ASP A C 1
ATOM 777 O O . ASP A 1 94 ? 3.602 -3.327 -16.909 1.00 92.50 94 ASP A O 1
ATOM 781 N N . TYR A 1 95 ? 4.919 -1.503 -16.797 1.00 89.44 95 TYR A N 1
ATOM 782 C CA . TYR A 1 95 ? 5.998 -2.032 -17.634 1.00 89.44 95 TYR A CA 1
ATOM 783 C C . TYR A 1 95 ? 6.564 -3.341 -17.064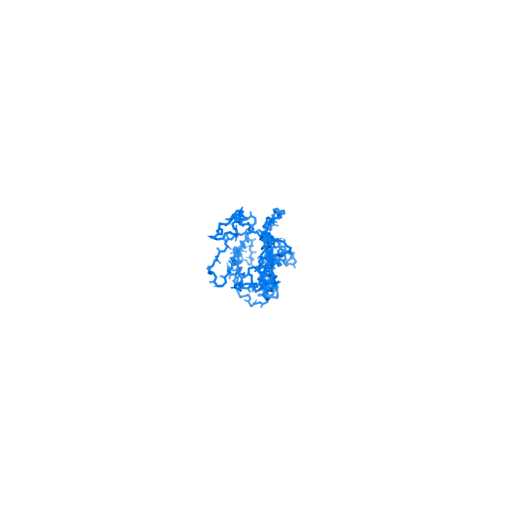 1.00 89.44 95 TYR A C 1
ATOM 785 O O . TYR A 1 95 ? 6.740 -4.313 -17.798 1.00 89.44 95 TYR A O 1
ATOM 793 N N . ILE A 1 96 ? 6.844 -3.381 -15.756 1.00 88.06 96 ILE A N 1
ATOM 794 C CA . ILE A 1 96 ? 7.343 -4.591 -15.089 1.00 88.06 96 ILE A CA 1
ATOM 795 C C . ILE A 1 96 ? 6.280 -5.689 -15.072 1.00 88.06 96 ILE A C 1
ATOM 797 O O . ILE A 1 96 ? 6.612 -6.841 -15.343 1.00 88.06 96 ILE A O 1
ATOM 801 N N . ASP A 1 97 ? 5.028 -5.351 -14.762 1.00 89.19 97 ASP A N 1
ATOM 802 C CA . ASP A 1 97 ? 3.935 -6.319 -14.700 1.00 89.19 97 ASP A CA 1
ATOM 803 C C . ASP A 1 97 ? 3.715 -7.020 -16.041 1.00 89.19 97 ASP A C 1
ATOM 805 O O . ASP A 1 97 ? 3.689 -8.244 -16.092 1.00 89.19 97 ASP A O 1
ATOM 809 N N . ARG A 1 98 ? 3.667 -6.256 -17.140 1.00 87.69 98 ARG A N 1
ATOM 810 C CA . ARG A 1 98 ? 3.474 -6.795 -18.492 1.00 87.69 98 ARG A CA 1
ATOM 811 C C . ARG A 1 98 ? 4.509 -7.857 -18.868 1.00 87.69 98 ARG A C 1
ATOM 813 O O . ARG A 1 98 ? 4.199 -8.751 -19.649 1.00 87.69 98 ARG A O 1
ATOM 820 N N . ILE A 1 99 ? 5.741 -7.713 -18.383 1.00 86.56 99 ILE A N 1
ATOM 821 C CA . ILE A 1 99 ? 6.859 -8.584 -18.759 1.00 86.56 99 ILE A CA 1
ATOM 822 C C . ILE A 1 99 ? 7.000 -9.750 -17.779 1.00 86.56 99 ILE A C 1
ATOM 824 O O . ILE A 1 99 ? 7.242 -10.867 -18.214 1.00 86.56 99 ILE A O 1
ATOM 828 N N . PHE A 1 100 ? 6.860 -9.495 -16.477 1.00 88.31 100 PHE A N 1
ATOM 829 C CA . PHE A 1 100 ? 7.301 -10.419 -15.430 1.00 88.31 100 PHE A CA 1
ATOM 830 C C . PHE A 1 100 ? 6.201 -10.855 -14.459 1.00 88.31 100 PHE A C 1
ATOM 832 O O . PHE A 1 100 ? 6.508 -11.566 -13.495 1.00 88.31 100 PHE A O 1
ATOM 839 N N . ASP A 1 101 ? 4.966 -10.386 -14.665 1.00 90.75 101 ASP A N 1
ATOM 840 C CA . ASP A 1 101 ? 3.894 -10.313 -13.675 1.00 90.75 101 ASP A CA 1
ATOM 841 C C . ASP A 1 101 ? 4.321 -9.616 -12.372 1.00 90.75 101 ASP A C 1
ATOM 843 O O . ASP A 1 101 ? 5.470 -9.655 -11.911 1.00 90.75 101 ASP A O 1
ATOM 847 N N . SER A 1 102 ? 3.367 -9.002 -11.685 1.00 93.00 102 SER A N 1
ATOM 848 C CA . SER A 1 102 ? 3.654 -8.362 -10.411 1.00 93.00 102 SER A CA 1
ATOM 849 C C . SER A 1 102 ? 2.480 -8.382 -9.443 1.00 93.00 102 SER A C 1
ATOM 851 O O . SER A 1 102 ? 1.351 -8.734 -9.781 1.00 93.00 102 SER A O 1
ATOM 853 N N . TYR A 1 103 ? 2.781 -8.068 -8.187 1.00 95.62 103 TYR A N 1
ATOM 854 C CA . TYR A 1 103 ? 1.781 -7.724 -7.187 1.00 95.62 103 TYR A CA 1
ATOM 855 C C . TYR A 1 103 ? 2.381 -6.770 -6.156 1.00 95.62 103 TYR A C 1
ATOM 857 O O . TYR A 1 103 ? 3.593 -6.728 -5.922 1.00 95.62 103 TYR A O 1
ATOM 865 N N . LEU A 1 104 ? 1.514 -6.006 -5.509 1.00 96.94 104 LEU A N 1
ATOM 866 C CA . LEU A 1 104 ? 1.849 -5.114 -4.415 1.00 96.94 104 LEU A CA 1
ATOM 867 C C . LEU A 1 104 ? 1.260 -5.659 -3.120 1.00 96.94 104 LEU A C 1
ATOM 869 O O . LEU A 1 104 ? 0.052 -5.625 -2.911 1.00 96.94 104 LEU A O 1
ATOM 873 N N . GLU A 1 105 ? 2.122 -6.121 -2.227 1.00 96.94 105 GLU A N 1
ATOM 874 C CA . GLU A 1 105 ? 1.736 -6.429 -0.856 1.00 96.94 105 GLU A CA 1
ATOM 875 C C . GLU A 1 105 ? 1.703 -5.139 -0.038 1.00 96.94 105 GLU A C 1
ATOM 877 O O . GLU A 1 105 ? 2.675 -4.376 -0.010 1.00 96.94 105 GLU A O 1
ATOM 882 N N . VAL A 1 106 ? 0.604 -4.920 0.674 1.00 96.88 106 VAL A N 1
ATOM 883 C CA . VAL A 1 106 ? 0.447 -3.812 1.608 1.00 96.88 106 VAL A CA 1
ATOM 884 C C . VAL A 1 106 ? 0.165 -4.356 2.996 1.00 96.88 106 VAL A C 1
ATOM 886 O O . VAL A 1 106 ? -0.742 -5.166 3.191 1.00 96.88 106 VAL A O 1
ATOM 889 N N . VAL A 1 107 ? 0.941 -3.883 3.970 1.00 96.56 107 VAL A N 1
ATOM 890 C CA . VAL A 1 107 ? 0.742 -4.191 5.385 1.00 96.56 107 VAL A CA 1
ATOM 891 C C . VAL A 1 107 ? 0.390 -2.916 6.134 1.00 96.56 107 VAL A C 1
ATOM 893 O O . VAL A 1 107 ? 1.196 -1.986 6.186 1.00 96.56 107 VAL A O 1
ATOM 896 N N . ILE A 1 108 ? -0.806 -2.886 6.717 1.00 95.00 108 ILE A N 1
ATOM 897 C CA . ILE A 1 108 ? -1.331 -1.769 7.504 1.00 95.00 108 ILE A CA 1
ATOM 898 C C . ILE A 1 108 ? -1.372 -2.190 8.969 1.00 95.00 108 ILE A C 1
ATOM 900 O O . ILE A 1 108 ? -2.066 -3.142 9.326 1.00 95.00 108 ILE A O 1
ATOM 904 N N . ASN A 1 109 ? -0.679 -1.437 9.817 1.00 92.81 109 ASN A N 1
ATOM 905 C CA . ASN A 1 109 ? -0.651 -1.669 11.254 1.00 92.81 109 ASN A CA 1
ATOM 906 C C . ASN A 1 109 ? -1.233 -0.463 11.985 1.00 92.81 109 ASN A C 1
ATOM 908 O O . ASN A 1 109 ? -0.697 0.644 11.884 1.00 92.81 109 ASN A O 1
ATOM 912 N N . PHE A 1 110 ? -2.298 -0.683 12.755 1.00 91.00 110 PHE A N 1
ATOM 913 C CA . PHE A 1 110 ? -2.808 0.304 13.700 1.00 91.00 110 PHE A CA 1
ATOM 914 C C . PHE A 1 110 ? -2.290 -0.004 15.104 1.00 91.00 110 PHE A C 1
ATOM 916 O O . PHE A 1 110 ? -2.422 -1.122 15.606 1.00 91.00 110 PHE A O 1
ATOM 923 N N . ASN A 1 111 ? -1.742 1.007 15.777 1.00 89.38 111 ASN A N 1
ATOM 924 C CA . ASN A 1 111 ? -1.456 0.908 17.204 1.00 89.38 111 ASN A CA 1
ATOM 925 C C . ASN A 1 111 ? -2.717 1.254 18.008 1.00 89.38 111 ASN A C 1
ATOM 927 O O . ASN A 1 111 ? -3.016 2.436 18.197 1.00 89.38 111 ASN A O 1
ATOM 931 N N . LEU A 1 112 ? -3.445 0.221 18.449 1.00 88.75 112 LEU A N 1
ATOM 932 C CA . LEU A 1 112 ? -4.618 0.354 19.312 1.00 88.75 112 LEU A CA 1
ATOM 933 C C . LEU A 1 112 ? -4.246 0.174 20.780 1.00 88.75 112 LEU A C 1
ATOM 935 O O . LEU A 1 112 ? -3.829 -0.907 21.200 1.00 88.75 112 LEU A O 1
ATOM 939 N N . THR A 1 113 ? -4.504 1.206 21.572 1.00 90.06 113 THR A N 1
ATOM 940 C CA . THR A 1 113 ? -4.425 1.151 23.034 1.00 90.06 113 THR A CA 1
ATOM 941 C C . THR A 1 113 ? -5.817 1.278 23.625 1.00 90.06 113 THR A C 1
ATOM 943 O O . THR A 1 113 ? -6.573 2.169 23.238 1.00 90.06 113 THR A O 1
ATOM 946 N N . GLN A 1 114 ? -6.160 0.400 24.563 1.00 88.88 114 GLN A N 1
ATOM 947 C CA . GLN A 1 114 ? -7.423 0.487 25.284 1.00 88.88 114 GLN A CA 1
ATOM 948 C C . GLN A 1 114 ? -7.302 1.504 26.427 1.00 88.88 114 GLN A C 1
ATOM 950 O O . GLN A 1 114 ? -6.382 1.421 27.237 1.00 88.88 114 GLN A O 1
ATOM 955 N N . ASP A 1 115 ? -8.244 2.443 26.495 1.00 86.94 115 ASP A N 1
ATOM 956 C CA . ASP A 1 115 ? -8.411 3.398 27.593 1.00 86.94 115 ASP A CA 1
ATOM 957 C C . ASP A 1 115 ? -9.835 3.266 28.148 1.00 86.94 115 ASP A C 1
ATOM 959 O O . ASP A 1 115 ? -10.808 3.771 27.575 1.00 86.94 115 ASP A O 1
ATOM 963 N N . LYS A 1 116 ? -9.960 2.547 29.270 1.00 87.25 116 LYS A N 1
ATOM 964 C CA . LYS A 1 116 ? -11.243 2.174 29.887 1.00 87.25 116 LYS A CA 1
ATOM 965 C C . LYS A 1 116 ? -12.138 1.420 28.885 1.00 87.25 116 LYS A C 1
ATOM 967 O O . LYS A 1 116 ? -11.793 0.315 28.466 1.00 87.25 116 LYS A O 1
ATOM 972 N N . ASN A 1 117 ? -13.261 2.027 28.493 1.00 89.00 117 ASN A N 1
ATOM 973 C CA . ASN A 1 117 ? -14.239 1.473 27.550 1.00 89.00 117 ASN A CA 1
ATOM 974 C C . ASN A 1 117 ? -14.009 1.934 26.099 1.00 89.00 117 ASN A C 1
ATOM 976 O O . ASN A 1 117 ? -14.800 1.597 25.223 1.00 89.00 117 ASN A O 1
ATOM 980 N N . ASN A 1 118 ? -12.962 2.723 25.849 1.00 93.00 118 ASN A N 1
ATOM 981 C CA . ASN A 1 118 ? -12.641 3.267 24.536 1.00 93.00 118 ASN A CA 1
ATOM 982 C C . ASN A 1 118 ? -11.295 2.743 24.031 1.00 93.00 118 ASN A C 1
ATOM 984 O O . ASN A 1 118 ? -10.482 2.192 24.774 1.00 93.00 118 ASN A O 1
ATOM 988 N N . PHE A 1 119 ? -11.045 2.988 22.754 1.00 91.69 119 PHE A N 1
ATOM 989 C CA . PHE A 1 119 ? -9.799 2.712 22.064 1.00 91.69 119 PHE A CA 1
ATOM 990 C C . PHE A 1 119 ? -9.185 4.018 21.574 1.00 91.69 119 PHE A C 1
ATOM 992 O O . PHE A 1 119 ? -9.889 4.936 21.157 1.00 91.69 119 PHE A O 1
ATOM 999 N N . ILE A 1 120 ? -7.863 4.096 21.603 1.00 90.88 120 ILE A N 1
ATOM 1000 C CA . ILE A 1 120 ? -7.092 5.183 21.004 1.00 90.88 120 ILE A CA 1
ATOM 1001 C C . ILE A 1 120 ? -6.239 4.571 19.898 1.00 90.88 120 ILE A C 1
ATOM 1003 O O . ILE A 1 120 ? -5.589 3.545 20.110 1.00 90.88 120 ILE A O 1
ATOM 1007 N N . ILE A 1 121 ? -6.256 5.200 18.723 1.00 88.38 121 ILE A N 1
ATOM 1008 C CA . ILE A 1 121 ? -5.440 4.821 17.568 1.00 88.38 121 ILE A CA 1
ATOM 1009 C C . ILE A 1 121 ? -4.328 5.861 17.443 1.00 88.38 121 ILE A C 1
ATOM 1011 O O . ILE A 1 121 ? -4.584 6.987 17.028 1.00 88.38 121 ILE A O 1
ATOM 1015 N N . ASN A 1 122 ? -3.105 5.498 17.831 1.00 76.75 122 ASN A N 1
ATOM 1016 C CA . ASN A 1 122 ? -2.007 6.468 17.936 1.00 76.75 122 ASN A CA 1
ATOM 1017 C C . ASN A 1 122 ? -1.229 6.629 16.631 1.00 76.75 122 ASN A C 1
ATOM 1019 O O . ASN A 1 122 ? -1.013 7.745 16.177 1.00 76.75 122 ASN A O 1
ATOM 1023 N N . ASN A 1 123 ? -0.822 5.514 16.024 1.00 68.94 123 ASN A N 1
ATOM 1024 C CA . ASN A 1 123 ? 0.000 5.508 14.821 1.00 68.94 123 ASN A CA 1
ATOM 1025 C C . ASN A 1 123 ? -0.542 4.508 13.812 1.00 68.94 123 ASN A C 1
ATOM 1027 O O . ASN A 1 123 ? -1.047 3.441 14.181 1.00 68.94 123 ASN A O 1
ATOM 1031 N N . LYS A 1 124 ? -0.353 4.860 12.544 1.00 76.62 124 LYS A N 1
ATOM 1032 C CA . LYS A 1 124 ? -0.607 4.007 11.399 1.00 76.62 124 LYS A CA 1
ATOM 1033 C C . LYS A 1 124 ? 0.688 3.854 10.610 1.00 76.62 124 LYS A C 1
ATOM 1035 O O . LYS A 1 124 ? 1.220 4.841 10.113 1.00 76.62 124 LYS A O 1
ATOM 1040 N N . ASP A 1 125 ? 1.182 2.628 10.507 1.00 85.25 125 ASP A N 1
ATOM 1041 C CA . ASP A 1 125 ? 2.304 2.289 9.628 1.00 85.25 125 ASP A CA 1
ATOM 1042 C C . ASP A 1 125 ? 1.746 1.549 8.412 1.00 85.25 125 ASP A C 1
ATOM 1044 O O . ASP A 1 125 ? 1.088 0.519 8.574 1.00 85.25 125 ASP A O 1
ATOM 1048 N N . ILE A 1 126 ? 1.962 2.092 7.210 1.00 94.31 126 ILE A N 1
ATOM 1049 C CA . ILE A 1 126 ? 1.650 1.397 5.958 1.00 94.31 126 ILE A CA 1
ATOM 1050 C C . ILE A 1 126 ? 2.951 1.084 5.248 1.00 94.31 126 ILE A C 1
ATOM 1052 O O . ILE A 1 126 ? 3.698 1.980 4.847 1.00 94.31 126 ILE A O 1
ATOM 1056 N N . ARG A 1 127 ? 3.196 -0.208 5.078 1.00 96.69 127 ARG A N 1
ATOM 1057 C CA . ARG A 1 127 ? 4.365 -0.738 4.392 1.00 96.69 127 ARG A CA 1
ATOM 1058 C C . ARG A 1 127 ? 3.932 -1.329 3.065 1.00 96.69 127 ARG A C 1
ATOM 1060 O O . ARG A 1 127 ? 2.936 -2.042 3.002 1.00 96.69 127 ARG A O 1
ATOM 1067 N N . TYR A 1 128 ? 4.724 -1.058 2.044 1.00 97.12 128 TYR A N 1
ATOM 1068 C CA . TYR A 1 128 ? 4.529 -1.519 0.682 1.00 97.12 128 TYR A CA 1
ATOM 1069 C C . TYR A 1 128 ? 5.687 -2.440 0.315 1.00 97.12 128 TYR A C 1
ATOM 1071 O O . TYR A 1 128 ? 6.853 -2.107 0.546 1.00 97.12 128 TYR A O 1
ATOM 1079 N N . THR A 1 129 ? 5.370 -3.596 -0.259 1.00 96.62 129 THR A N 1
ATOM 1080 C CA . THR A 1 129 ? 6.345 -4.454 -0.926 1.00 96.62 129 THR A CA 1
ATOM 1081 C C . THR A 1 129 ? 5.837 -4.766 -2.322 1.00 96.62 129 THR A C 1
ATOM 1083 O O . THR A 1 129 ? 4.910 -5.553 -2.482 1.00 96.62 129 THR A O 1
ATOM 1086 N N . PHE A 1 130 ? 6.440 -4.147 -3.331 1.00 94.94 130 PHE A N 1
ATOM 1087 C CA . PHE A 1 130 ? 6.196 -4.518 -4.721 1.00 94.94 130 PHE A CA 1
ATOM 1088 C C . PHE A 1 130 ? 7.048 -5.740 -5.080 1.00 94.94 130 PHE A C 1
ATOM 1090 O O . PHE A 1 130 ? 8.227 -5.802 -4.720 1.00 94.94 130 PHE A O 1
ATOM 1097 N N . PHE A 1 131 ? 6.443 -6.711 -5.756 1.00 93.06 131 PHE A N 1
ATOM 1098 C CA . PHE A 1 131 ? 7.068 -7.956 -6.181 1.00 93.06 131 PHE A CA 1
ATOM 1099 C C . PHE A 1 131 ? 6.949 -8.101 -7.692 1.00 93.06 131 PHE A C 1
ATOM 1101 O O . PHE A 1 131 ? 5.840 -8.092 -8.214 1.00 93.06 131 PHE A O 1
ATOM 1108 N N . SER A 1 132 ? 8.074 -8.323 -8.368 1.00 90.00 132 SER A N 1
ATOM 1109 C CA . SER A 1 132 ? 8.092 -8.883 -9.723 1.00 90.00 132 SER A CA 1
ATOM 1110 C C . SER A 1 132 ? 8.156 -10.405 -9.604 1.00 90.00 132 SER A C 1
ATOM 1112 O O . SER A 1 132 ? 9.071 -10.922 -8.953 1.00 90.00 132 SER A O 1
ATOM 1114 N N . LYS A 1 133 ? 7.177 -11.126 -10.164 1.00 85.44 133 LYS A N 1
ATOM 1115 C CA . LYS A 1 133 ? 7.039 -12.572 -9.934 1.00 85.44 133 LYS A CA 1
ATOM 1116 C C . LYS A 1 133 ? 8.166 -13.358 -10.591 1.00 85.44 133 LYS A C 1
ATOM 1118 O O . LYS A 1 133 ? 8.769 -14.193 -9.923 1.00 85.44 133 LYS A O 1
ATOM 1123 N N . GLU A 1 134 ? 8.479 -13.065 -11.850 1.00 83.06 134 GLU A N 1
ATOM 1124 C CA . GLU A 1 134 ? 9.497 -13.808 -12.597 1.00 83.06 134 GLU A CA 1
ATOM 1125 C C . GLU A 1 134 ? 10.910 -13.544 -12.070 1.00 83.06 134 GLU A C 1
ATOM 1127 O O . GLU A 1 134 ? 11.672 -14.470 -11.802 1.00 83.06 134 GLU A O 1
ATOM 1132 N N . THR A 1 135 ? 11.255 -12.274 -11.844 1.00 81.38 135 THR A N 1
ATOM 1133 C CA . THR A 1 135 ? 12.607 -11.913 -11.388 1.00 81.38 135 THR A CA 1
ATOM 1134 C C . THR A 1 135 ? 12.817 -12.142 -9.889 1.00 81.38 135 THR A C 1
ATOM 1136 O O . THR A 1 135 ? 13.942 -12.071 -9.398 1.00 81.38 135 THR A O 1
ATOM 1139 N N . GLY A 1 136 ? 11.738 -12.351 -9.125 1.00 82.94 136 GLY A N 1
ATOM 1140 C CA . GLY A 1 136 ? 11.761 -12.441 -7.663 1.00 82.94 136 GLY A CA 1
ATOM 1141 C C . GLY A 1 136 ? 12.149 -11.135 -6.958 1.00 82.94 136 GLY A C 1
ATOM 1142 O O . GLY A 1 136 ? 12.300 -11.121 -5.731 1.00 82.94 136 GLY A O 1
ATOM 1143 N N . THR A 1 137 ? 12.311 -10.043 -7.708 1.00 84.75 137 THR A N 1
ATOM 1144 C CA . THR A 1 137 ? 12.741 -8.737 -7.208 1.00 84.75 137 THR A CA 1
ATOM 1145 C C . THR A 1 137 ? 11.698 -8.146 -6.259 1.00 84.75 137 THR A C 1
ATOM 1147 O O . THR A 1 137 ? 10.500 -8.175 -6.543 1.00 84.75 137 THR A O 1
ATOM 1150 N N . ARG A 1 138 ? 12.153 -7.595 -5.121 1.00 90.88 138 ARG A N 1
ATOM 1151 C CA . ARG A 1 138 ? 11.282 -7.070 -4.052 1.00 90.88 138 ARG A CA 1
ATOM 1152 C C . ARG A 1 138 ? 11.644 -5.654 -3.662 1.00 90.88 138 ARG A C 1
ATOM 1154 O O . ARG A 1 138 ? 12.768 -5.385 -3.236 1.00 90.88 138 ARG A O 1
ATOM 1161 N N . TRP A 1 139 ? 10.673 -4.763 -3.738 1.00 92.25 139 TRP A N 1
ATOM 1162 C CA . TRP A 1 139 ? 10.855 -3.337 -3.525 1.00 92.25 139 TRP A CA 1
ATOM 1163 C C . TRP A 1 139 ? 10.075 -2.904 -2.289 1.00 92.25 139 TRP A C 1
ATOM 1165 O O . TRP A 1 139 ? 8.856 -2.770 -2.329 1.00 92.25 139 TRP A O 1
ATOM 1175 N N . LYS A 1 140 ? 10.790 -2.743 -1.168 1.00 95.12 140 LYS A N 1
ATOM 1176 C CA . LYS A 1 140 ? 10.211 -2.449 0.152 1.00 95.12 140 LYS A CA 1
ATOM 1177 C C . LYS A 1 140 ? 10.348 -0.978 0.513 1.00 95.12 140 LYS A C 1
ATOM 1179 O O . LYS A 1 140 ? 11.464 -0.459 0.558 1.00 95.12 140 LYS A O 1
ATOM 1184 N N . PHE A 1 141 ? 9.231 -0.346 0.841 1.00 95.19 141 PHE A N 1
ATOM 1185 C CA . PHE A 1 141 ? 9.157 1.047 1.274 1.00 95.19 141 PHE A CA 1
ATOM 1186 C C . PHE A 1 141 ? 7.935 1.269 2.169 1.00 95.19 141 PHE A C 1
ATOM 1188 O O . PHE A 1 141 ? 7.151 0.353 2.418 1.00 95.19 141 PHE A O 1
ATOM 1195 N N . LYS A 1 142 ? 7.785 2.478 2.708 1.00 94.31 142 LYS A N 1
ATOM 1196 C CA . LYS A 1 142 ? 6.618 2.850 3.513 1.00 94.31 142 LYS A CA 1
ATOM 1197 C C . LYS A 1 142 ? 6.215 4.294 3.260 1.00 94.31 142 LYS A C 1
ATOM 1199 O O . LYS A 1 142 ? 6.958 5.045 2.628 1.00 94.31 142 LYS A O 1
ATOM 1204 N N . THR A 1 143 ? 5.040 4.679 3.748 1.00 92.50 143 THR A N 1
ATOM 1205 C CA . THR A 1 143 ? 4.563 6.067 3.697 1.00 92.50 143 THR A CA 1
ATOM 1206 C C . THR A 1 143 ? 5.660 7.044 4.143 1.00 92.50 143 THR A C 1
ATOM 1208 O O . THR A 1 143 ? 6.343 6.803 5.142 1.00 92.50 143 THR A O 1
ATOM 1211 N N . ASN A 1 144 ? 5.843 8.137 3.394 1.00 91.88 144 ASN A N 1
ATOM 1212 C CA . ASN A 1 144 ? 6.878 9.166 3.602 1.00 91.88 144 ASN A CA 1
ATOM 1213 C C . ASN A 1 144 ? 8.340 8.687 3.552 1.00 91.88 144 ASN A C 1
ATOM 1215 O O . ASN A 1 144 ? 9.244 9.471 3.835 1.00 91.88 144 ASN A O 1
ATOM 1219 N N . GLN A 1 145 ? 8.602 7.425 3.209 1.00 93.31 145 GLN A N 1
ATOM 1220 C CA . GLN A 1 145 ? 9.953 6.878 3.097 1.00 93.31 145 GLN A CA 1
ATOM 1221 C C . GLN A 1 145 ? 10.114 6.177 1.748 1.00 93.31 145 GLN A C 1
ATOM 1223 O O . GLN A 1 145 ? 9.954 4.952 1.674 1.00 93.31 145 GLN A O 1
ATOM 1228 N N . PRO A 1 146 ? 10.397 6.944 0.678 1.00 92.69 146 PRO A N 1
ATOM 1229 C CA . PRO A 1 146 ? 10.665 6.377 -0.634 1.00 92.69 146 PRO A CA 1
ATOM 1230 C C . PRO A 1 146 ? 11.901 5.476 -0.586 1.00 92.69 146 PRO A C 1
ATOM 1232 O O . PRO A 1 146 ? 12.776 5.626 0.273 1.00 92.69 146 PRO A O 1
ATOM 1235 N N . LYS A 1 147 ? 11.993 4.545 -1.533 1.00 92.38 147 LYS A N 1
ATOM 1236 C CA . LYS A 1 147 ? 13.137 3.645 -1.660 1.00 92.38 147 LYS A CA 1
ATOM 1237 C C . LYS A 1 147 ? 13.746 3.759 -3.047 1.00 92.38 147 LYS A C 1
ATOM 1239 O O . LYS A 1 147 ? 13.043 3.614 -4.038 1.00 92.38 147 LYS A O 1
ATOM 1244 N N . VAL A 1 148 ? 15.062 3.953 -3.080 1.00 89.69 148 VAL A N 1
ATOM 1245 C CA . VAL A 1 148 ? 15.886 3.831 -4.286 1.00 89.69 148 VAL A CA 1
ATOM 1246 C C . VAL A 1 148 ? 16.464 2.420 -4.349 1.00 89.69 148 VAL A C 1
ATOM 1248 O O . VAL A 1 148 ? 16.929 1.889 -3.331 1.00 89.69 148 VAL A O 1
ATOM 1251 N N . LEU A 1 149 ? 16.405 1.797 -5.521 1.00 84.31 149 LEU A N 1
ATOM 1252 C CA . LEU A 1 149 ? 16.807 0.416 -5.765 1.00 84.31 149 LEU A CA 1
ATOM 1253 C C . LEU A 1 149 ? 17.681 0.333 -7.004 1.00 84.31 149 LEU A C 1
ATOM 1255 O O . LEU A 1 149 ? 17.409 0.987 -8.002 1.00 84.31 149 LEU A O 1
ATOM 1259 N N . LEU A 1 150 ? 18.726 -0.483 -6.914 1.00 80.75 150 LEU A N 1
ATOM 1260 C CA . LEU A 1 150 ? 19.618 -0.783 -8.022 1.00 80.75 150 LEU A CA 1
ATOM 1261 C C . LEU A 1 150 ? 19.043 -1.961 -8.815 1.00 80.75 150 LEU A C 1
ATOM 1263 O O . LEU A 1 150 ? 18.829 -3.034 -8.248 1.00 80.75 150 LEU A O 1
ATOM 1267 N N . VAL A 1 151 ? 18.796 -1.769 -10.107 1.00 78.00 151 VAL A N 1
ATOM 1268 C 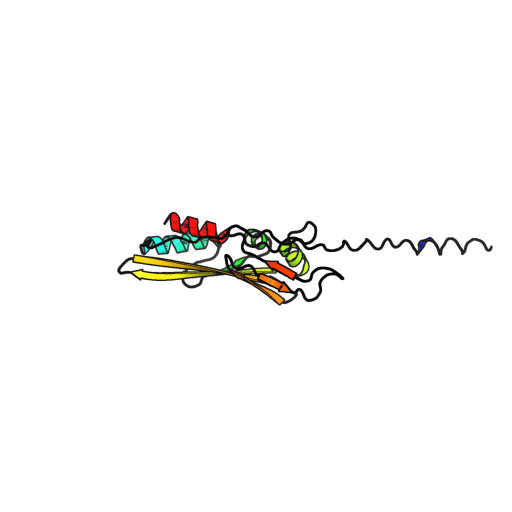CA . VAL A 1 151 ? 18.364 -2.836 -11.018 1.00 78.00 151 VAL A CA 1
ATOM 1269 C C . VAL A 1 151 ? 19.599 -3.495 -11.628 1.00 78.00 151 VAL A C 1
ATOM 1271 O O . VAL A 1 151 ? 20.499 -2.810 -12.100 1.00 78.00 151 VAL A O 1
ATOM 1274 N N . GLY A 1 152 ? 19.660 -4.830 -11.584 1.00 59.59 152 GLY A N 1
ATOM 1275 C CA . GLY A 1 152 ? 20.865 -5.602 -11.923 1.00 59.59 152 GLY A CA 1
ATOM 1276 C C . GLY A 1 152 ? 21.216 -5.680 -13.413 1.00 59.59 152 GLY A C 1
ATOM 1277 O O . GLY A 1 152 ? 22.301 -6.147 -13.738 1.00 59.59 152 GLY A O 1
ATOM 1278 N N . ASN A 1 153 ? 20.327 -5.233 -14.302 1.00 65.81 153 ASN A N 1
ATOM 1279 C CA . ASN A 1 153 ? 20.572 -5.152 -15.742 1.00 65.81 153 ASN A CA 1
ATOM 1280 C C . ASN A 1 153 ? 19.832 -3.934 -16.330 1.00 65.81 153 ASN A C 1
ATOM 1282 O O . ASN A 1 153 ? 18.760 -4.101 -16.918 1.00 65.81 153 ASN A O 1
ATOM 1286 N N . PRO A 1 154 ? 20.304 -2.697 -16.085 1.00 60.88 154 PRO A N 1
ATOM 1287 C CA . PRO A 1 154 ? 19.796 -1.554 -16.836 1.00 60.88 154 PRO A CA 1
ATOM 1288 C C . PRO A 1 154 ? 20.096 -1.767 -18.326 1.00 60.88 154 PRO A C 1
ATOM 1290 O O . PRO A 1 154 ? 21.070 -2.435 -18.674 1.00 60.88 154 PRO A O 1
ATOM 1293 N N . VAL A 1 155 ? 19.284 -1.193 -19.213 1.00 60.97 155 VAL A N 1
A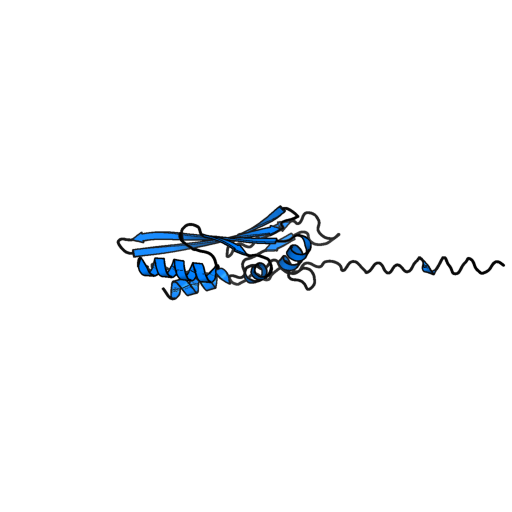TOM 1294 C CA . VAL A 1 155 ? 19.684 -1.077 -20.624 1.00 60.97 155 VAL A CA 1
ATOM 1295 C C . VAL A 1 155 ? 21.041 -0.363 -20.675 1.00 60.97 155 VAL A C 1
ATOM 1297 O O . VAL A 1 155 ? 21.285 0.515 -19.849 1.00 60.97 155 VAL A O 1
ATOM 1300 N N . TYR A 1 156 ? 21.942 -0.789 -21.567 1.00 47.31 156 TYR A N 1
ATOM 1301 C CA . TYR A 1 156 ? 23.310 -0.261 -21.657 1.00 47.31 156 TYR A CA 1
ATOM 1302 C C . TYR A 1 156 ? 23.330 1.280 -21.571 1.00 47.31 156 TYR A C 1
ATOM 1304 O O . TYR A 1 156 ? 22.570 1.951 -22.265 1.00 47.31 156 TYR A O 1
ATOM 1312 N N . ASP A 1 157 ? 24.185 1.809 -20.687 1.00 55.16 157 ASP A N 1
ATOM 1313 C CA . ASP A 1 157 ? 24.355 3.233 -20.337 1.00 55.16 157 ASP A CA 1
ATOM 1314 C C . ASP A 1 157 ? 23.197 3.929 -19.592 1.00 55.16 157 ASP A C 1
ATOM 1316 O O . ASP A 1 157 ? 23.308 5.115 -19.268 1.00 55.16 157 ASP A O 1
ATOM 1320 N N . ASP A 1 158 ? 22.116 3.223 -19.248 1.00 65.50 158 ASP A N 1
ATOM 1321 C CA . ASP A 1 158 ? 21.013 3.800 -18.477 1.00 65.50 158 ASP A CA 1
ATOM 1322 C C . ASP A 1 158 ? 21.303 3.796 -16.965 1.00 65.50 158 ASP A C 1
ATOM 1324 O O . ASP A 1 158 ? 21.937 2.891 -16.411 1.00 65.50 158 ASP A O 1
ATOM 1328 N N . ASN A 1 159 ? 20.820 4.828 -16.269 1.00 70.25 159 ASN A N 1
ATOM 1329 C CA . ASN A 1 159 ? 20.948 4.932 -14.817 1.00 70.25 159 ASN A CA 1
ATOM 1330 C C . ASN A 1 159 ? 20.298 3.688 -14.178 1.00 70.25 159 ASN A C 1
ATOM 1332 O O . ASN A 1 159 ? 19.117 3.472 -14.420 1.00 70.25 159 ASN A O 1
ATOM 1336 N N . PRO A 1 160 ? 20.982 2.870 -13.356 1.00 79.00 160 PRO A N 1
ATOM 1337 C CA . PRO A 1 160 ? 20.400 1.644 -12.801 1.00 79.00 160 PRO A CA 1
ATOM 1338 C C . PRO A 1 160 ? 19.466 1.878 -11.609 1.00 79.00 160 PRO A C 1
ATOM 1340 O O . PRO A 1 160 ? 18.864 0.927 -11.105 1.00 79.00 160 PRO A O 1
ATOM 1343 N N . TYR A 1 161 ? 19.365 3.111 -11.113 1.00 84.44 161 TYR A N 1
ATOM 1344 C CA . TYR A 1 161 ? 18.561 3.429 -9.943 1.00 84.44 161 TYR A CA 1
ATOM 1345 C C . TYR A 1 161 ? 17.090 3.643 -10.310 1.00 84.44 161 TYR A C 1
ATOM 1347 O O . TYR A 1 161 ? 16.751 4.366 -11.246 1.00 84.44 161 TYR A O 1
ATOM 1355 N N . ARG A 1 162 ? 16.198 3.011 -9.549 1.00 88.12 162 ARG A N 1
ATOM 1356 C CA . ARG A 1 162 ? 14.744 3.185 -9.625 1.00 88.12 162 ARG A CA 1
ATOM 1357 C C . ARG A 1 162 ? 14.225 3.608 -8.264 1.00 88.12 162 ARG A C 1
ATOM 1359 O O . ARG A 1 162 ? 14.606 3.029 -7.248 1.00 88.12 162 ARG A O 1
ATOM 1366 N N . THR A 1 163 ? 13.358 4.606 -8.245 1.00 93.06 163 THR A N 1
ATOM 1367 C CA . THR A 1 163 ? 12.781 5.158 -7.020 1.00 93.06 163 THR A CA 1
ATOM 1368 C C . THR A 1 163 ? 11.325 4.760 -6.967 1.00 93.06 163 THR A C 1
ATOM 1370 O O . THR A 1 163 ? 10.607 5.010 -7.924 1.00 93.06 163 THR A O 1
ATOM 1373 N N . CYS A 1 164 ? 10.885 4.195 -5.847 1.00 94.19 164 CYS A N 1
ATOM 1374 C CA . CYS A 1 164 ? 9.482 3.905 -5.586 1.00 94.19 164 CYS A CA 1
ATOM 1375 C C . CYS A 1 164 ? 8.999 4.594 -4.322 1.00 94.19 164 CYS A C 1
ATOM 1377 O O . CYS A 1 164 ? 9.711 4.657 -3.312 1.00 94.19 164 CYS A O 1
ATOM 1379 N N . LEU A 1 165 ? 7.766 5.081 -4.374 1.00 95.50 165 LEU A N 1
ATOM 1380 C CA . LEU A 1 165 ? 7.131 5.804 -3.286 1.00 95.50 165 LEU A CA 1
ATOM 1381 C C . LEU A 1 165 ? 5.623 5.545 -3.234 1.00 95.50 165 LEU A C 1
ATOM 1383 O O . LEU A 1 165 ? 5.011 5.151 -4.222 1.00 95.50 165 LEU A O 1
ATOM 1387 N N . SER A 1 166 ? 5.021 5.752 -2.062 1.00 95.06 166 SER A N 1
ATOM 1388 C CA . SER A 1 166 ? 3.560 5.735 -1.909 1.00 95.06 166 SER A CA 1
ATOM 1389 C C . SER A 1 166 ? 2.964 7.012 -2.489 1.00 95.06 166 SER A C 1
ATOM 1391 O O . SER A 1 166 ? 3.483 8.085 -2.211 1.00 95.06 166 SER A O 1
ATOM 1393 N N . LYS A 1 167 ? 1.842 6.924 -3.210 1.00 94.81 167 LYS A N 1
ATOM 1394 C CA . LYS A 1 167 ? 1.073 8.090 -3.689 1.00 94.81 167 LYS A CA 1
ATOM 1395 C C . LYS A 1 167 ? 0.221 8.750 -2.600 1.00 94.81 167 LYS A C 1
ATOM 1397 O O . LYS A 1 167 ? -0.488 9.713 -2.879 1.00 94.81 167 LYS A O 1
ATOM 1402 N N . ASN A 1 168 ? 0.241 8.224 -1.375 1.00 93.69 168 ASN A N 1
ATOM 1403 C CA . ASN A 1 168 ? -0.595 8.650 -0.251 1.00 93.69 168 ASN A CA 1
ATOM 1404 C C . ASN A 1 168 ? -2.114 8.452 -0.461 1.00 93.69 168 ASN A C 1
ATOM 1406 O O . ASN A 1 168 ? -2.928 8.954 0.316 1.00 93.69 168 ASN A O 1
ATOM 1410 N N . ILE A 1 169 ? -2.534 7.717 -1.497 1.00 93.94 169 ILE A N 1
ATOM 1411 C CA . ILE A 1 169 ? -3.956 7.504 -1.813 1.00 93.94 169 ILE A CA 1
ATOM 1412 C C . ILE A 1 169 ? -4.618 6.588 -0.776 1.00 93.94 169 ILE A C 1
ATOM 1414 O O . ILE A 1 169 ? -5.692 6.911 -0.258 1.00 93.94 169 ILE A O 1
ATOM 1418 N N . LEU A 1 170 ? -3.987 5.461 -0.433 1.00 94.44 170 LEU A N 1
ATOM 1419 C CA . LEU A 1 170 ? -4.511 4.534 0.575 1.00 94.44 170 LEU A CA 1
ATOM 1420 C C . LEU A 1 170 ? -4.482 5.165 1.974 1.00 94.44 170 LEU A C 1
ATOM 1422 O O . LEU A 1 170 ? -5.401 5.001 2.780 1.00 94.44 170 LEU A O 1
ATOM 1426 N N . GLU A 1 171 ? -3.429 5.924 2.247 1.00 94.12 171 GLU A N 1
ATOM 1427 C CA . GLU A 1 171 ? -3.228 6.727 3.438 1.00 94.12 171 GLU A CA 1
ATOM 1428 C C . GLU A 1 171 ? -4.408 7.674 3.658 1.00 94.12 171 GLU A C 1
ATOM 1430 O O . GLU A 1 171 ? -5.071 7.574 4.697 1.00 94.12 171 GLU A O 1
ATOM 1435 N N . SER A 1 172 ? -4.714 8.504 2.656 1.00 93.19 172 SER A N 1
ATOM 1436 C CA . SER A 1 172 ? -5.817 9.467 2.674 1.00 93.19 172 SER A CA 1
ATOM 1437 C C . SER A 1 172 ? -7.184 8.804 2.796 1.00 93.19 172 SER A C 1
ATOM 1439 O O . SER A 1 172 ? -8.010 9.258 3.585 1.00 93.19 172 SER A O 1
ATOM 1441 N N . ARG A 1 173 ? -7.439 7.707 2.070 1.00 94.56 173 ARG A N 1
ATOM 1442 C CA . ARG A 1 173 ? -8.732 7.000 2.146 1.00 94.56 173 ARG A CA 1
ATOM 1443 C C . ARG A 1 173 ? -9.003 6.455 3.545 1.00 94.56 173 ARG A C 1
ATOM 1445 O O . ARG A 1 173 ? -10.098 6.622 4.072 1.00 94.56 173 ARG A O 1
ATOM 1452 N N . ILE A 1 174 ? -7.999 5.855 4.175 1.00 94.25 174 ILE A N 1
ATOM 1453 C CA . ILE A 1 174 ? -8.126 5.350 5.546 1.00 94.25 174 ILE A CA 1
ATOM 1454 C C . ILE A 1 174 ? -8.250 6.498 6.555 1.00 94.25 174 ILE A C 1
ATOM 1456 O O . ILE A 1 174 ? -9.041 6.392 7.489 1.00 94.25 174 ILE A O 1
ATOM 1460 N N . LEU A 1 175 ? -7.495 7.591 6.385 1.00 92.31 175 LEU A N 1
ATOM 1461 C CA . LEU A 1 175 ? -7.630 8.765 7.251 1.00 92.31 175 LEU A CA 1
ATOM 1462 C C . LEU A 1 175 ? -9.050 9.341 7.173 1.00 92.31 175 LEU A C 1
ATOM 1464 O O . LEU A 1 175 ? -9.637 9.662 8.202 1.00 92.31 175 LEU A O 1
ATOM 1468 N N . ASN A 1 176 ? -9.628 9.395 5.972 1.00 93.50 176 ASN A N 1
ATOM 1469 C CA . ASN A 1 176 ? -11.009 9.816 5.775 1.00 93.50 176 ASN A CA 1
ATOM 1470 C C . ASN A 1 176 ? -12.002 8.897 6.502 1.00 93.50 176 ASN A C 1
ATOM 1472 O O . ASN A 1 176 ? -12.893 9.399 7.179 1.00 93.50 176 ASN A O 1
ATOM 1476 N N . ILE A 1 177 ? -11.831 7.570 6.428 1.00 94.25 177 ILE A N 1
ATOM 1477 C CA . ILE A 1 177 ? -12.666 6.627 7.195 1.00 94.25 177 ILE A CA 1
ATOM 1478 C C . ILE A 1 177 ? -12.614 6.982 8.682 1.00 94.25 177 ILE A C 1
ATOM 1480 O O . ILE A 1 177 ? -13.651 7.226 9.283 1.00 94.25 177 ILE A O 1
ATOM 1484 N N . LEU A 1 178 ? -11.415 7.087 9.258 1.00 91.81 178 LEU A N 1
ATOM 1485 C CA . LEU A 1 178 ? -11.232 7.367 10.684 1.00 91.81 178 LEU A CA 1
ATOM 1486 C C . LEU A 1 178 ? -11.789 8.731 11.122 1.00 91.81 178 LEU A C 1
ATOM 1488 O O . LEU A 1 178 ? -12.279 8.879 12.245 1.00 91.81 178 LEU A O 1
ATOM 1492 N N . ASN A 1 179 ? -11.704 9.744 10.259 1.00 90.00 179 ASN A N 1
ATOM 1493 C CA . ASN A 1 179 ? -12.258 11.067 10.540 1.00 90.00 179 ASN A CA 1
ATOM 1494 C C . ASN A 1 179 ? -13.791 11.038 10.621 1.00 90.00 179 ASN A C 1
ATOM 1496 O O . ASN A 1 179 ? -14.348 11.788 11.420 1.00 90.00 179 ASN A O 1
ATOM 1500 N N . ASN A 1 180 ? -14.433 10.131 9.879 1.00 90.12 180 ASN A N 1
ATOM 1501 C CA . ASN A 1 180 ? -15.887 9.962 9.816 1.00 90.12 180 ASN A CA 1
ATOM 1502 C C . ASN A 1 180 ? -16.443 8.889 10.776 1.00 90.12 180 ASN A C 1
ATOM 1504 O O . ASN A 1 180 ? -17.641 8.614 10.739 1.00 90.12 180 ASN A O 1
ATOM 1508 N N . LEU A 1 181 ? -15.590 8.277 11.609 1.00 88.88 181 LEU A N 1
ATOM 1509 C CA . LEU A 1 181 ? -15.999 7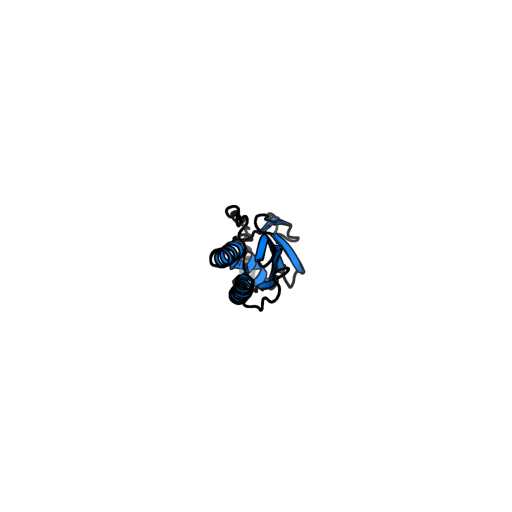.405 12.722 1.00 88.88 181 LEU A CA 1
ATOM 1510 C C . LEU A 1 181 ? -16.443 8.179 13.960 1.00 88.88 181 LEU A C 1
ATOM 1512 O O . LEU A 1 181 ? -15.848 9.262 14.211 1.00 88.88 181 LEU A O 1
#

pLDDT: mean 83.62, std 15.66, range [40.41, 97.19]

Foldseek 3Di:
DPPPPPVVVVVVPPPPPVPPPQFAWDADDDAPADDDDDPPDWAAPVLVVLLQVLVCVVQVHHRPDQQKDKHKAFQVCPVVWKAFTAGVPHGVLNVLCVVQNKIKIKIWGWDWDDDPRIIDTDDIKIKIWIARHRVRDIAIATRPGKDWDAAPDRPPPYDRIIIMHTPCPVVVSSSVSSVVD

Sequence (181 aa):
MKYFIFISIIFFLISCEVEESKNVYLEPKAPPFFDYVQKNKRYTKDSIDNLKQNLSILLGAEVTNLREIKINFDNAKIADYIDCGRMNDEIYVDYIDRIFDSYLEVVINFNLTQDKNNFIINNKDIRYTFFSKETGTRWKFKTNQPKVLLVGNPVYDDNPYRTCLSKNILESRILNILNNL